Protein AF-A0A2H0Q718-F1 (afdb_monomer)

Nearest PDB structures (foldseek):
  4q1z-assembly1_A  TM=5.896E-01  e=3.009E-02  Bacteroides thetaiotaomicron VPI-5482
  5j7k-assembly2_G  TM=4.257E-01  e=4.338E-01  synthetic construct
  3ew3-assembly1_B  TM=4.997E-01  e=2.843E+00  Rattus norvegicus
  3d48-assembly1_R  TM=4.119E-01  e=2.518E+00  Homo sapiens
  3ncb-assembly1_B  TM=4.124E-01  e=3.021E+00  Homo sapiens

Secondary structure (DSSP, 8-state):
---TTSTTTSSSGGG--------PEEEEE---TT-TT----TTEEEEEEEETTT--EEEEEESS-SEEEEESEEEEEEEEEE-SSSTT-S-EEEEEEEEEEE-SSEEE-----BSGGGGSTTHHHHHHHHHHHHHTT--TTT--HHHH--

Foldseek 3Di:
DPDVPPVVVVVVVVPPPDPPPPQQWAWEQECLVQQPPNADLQLWKKKWKQAPVPRDTDIDTGHPHSIDIHGFHWTKIKMWGARDNHHLHHQIWIWIDHGDGDPDSYDYDHIHTHSVVCVDPPNVVVSVVVVVVVVVVPPVVPPDCVVDPD

pLDDT: mean 75.81, std 18.96, range [34.78, 96.81]

Sequence (150 aa):
MIIKNLLTLTLLSLLATSCGGHKARTNFNLTAGATVTGFSLDGGTFIRAINKDSGVPFDIDMTGAETALIPFGNWDLHLIGYGGAGAWQGTTYCGSLTNVSLDQPTANLSLTLDQTNCAIEPYLTMISDKASSLQANWDSAVWDTDTWGP

Mean predicted aligned error: 12.0 Å

Solvent-accessible surface area (backbone atoms only — not comparable to full-atom values): 8846 Å² total; per-residue (Å²): 145,88,69,78,76,64,66,63,63,71,65,66,68,75,68,77,68,72,79,75,76,72,78,66,60,18,47,31,42,45,49,56,47,65,48,83,80,75,64,63,49,70,4,19,36,39,35,44,36,28,31,69,88,77,66,52,75,47,79,46,82,32,80,87,54,60,60,50,78,46,64,61,46,46,25,34,39,37,40,40,35,12,48,15,96,44,82,77,28,65,58,57,28,17,34,72,48,73,77,40,75,38,87,51,63,62,50,82,50,76,55,65,59,35,52,75,49,38,78,36,86,68,38,50,59,52,53,50,55,51,53,52,60,55,55,75,67,59,55,78,88,72,63,59,57,88,84,74,53,136

Structure (mmCIF, N/CA/C/O backbone):
data_AF-A0A2H0Q718-F1
#
_entry.id   AF-A0A2H0Q718-F1
#
loop_
_atom_site.group_PDB
_atom_site.id
_atom_site.type_symbol
_atom_site.label_atom_id
_atom_site.label_alt_id
_atom_site.label_comp_id
_atom_site.label_asym_id
_atom_site.label_entity_id
_atom_site.label_seq_id
_atom_site.pdbx_PDB_ins_code
_atom_site.Cartn_x
_atom_site.Cartn_y
_atom_site.Cartn_z
_atom_site.occupancy
_atom_site.B_iso_or_equiv
_atom_site.auth_seq_id
_atom_site.auth_comp_id
_atom_site.auth_asym_id
_atom_site.auth_atom_id
_atom_site.pdbx_PDB_model_num
ATOM 1 N N . MET A 1 1 ? -34.931 32.326 54.173 1.00 49.22 1 MET A N 1
ATOM 2 C CA . MET A 1 1 ? -33.760 32.885 53.460 1.00 49.22 1 MET A CA 1
ATOM 3 C C . MET A 1 1 ? -32.778 31.755 53.120 1.00 49.22 1 MET A C 1
ATOM 5 O O . MET A 1 1 ? -31.722 31.692 53.718 1.00 49.22 1 MET A O 1
ATOM 9 N N . ILE A 1 2 ? -33.138 30.815 52.227 1.00 52.62 2 ILE A N 1
ATOM 10 C CA . ILE A 1 2 ? -32.290 29.660 51.822 1.00 52.62 2 ILE A CA 1
ATOM 11 C C . ILE A 1 2 ? -32.667 29.218 50.385 1.00 52.62 2 ILE A C 1
ATOM 13 O O . ILE A 1 2 ? -33.040 28.079 50.153 1.00 52.62 2 ILE A O 1
ATOM 17 N N . ILE A 1 3 ? -32.701 30.140 49.413 1.00 54.34 3 ILE A N 1
ATOM 18 C CA . ILE A 1 3 ? -33.070 29.803 48.010 1.00 54.34 3 ILE A CA 1
ATOM 19 C C . ILE A 1 3 ? -32.006 30.268 46.994 1.00 54.34 3 ILE A C 1
ATOM 21 O O . ILE A 1 3 ? -31.958 29.776 45.873 1.00 54.34 3 ILE A O 1
ATOM 25 N N . LYS A 1 4 ? -31.064 31.140 47.382 1.00 52.09 4 LYS A N 1
ATOM 26 C CA . LYS A 1 4 ? -30.041 31.672 46.459 1.00 52.09 4 LYS A CA 1
ATOM 27 C C . LYS A 1 4 ? -28.851 30.742 46.187 1.00 52.09 4 LYS A C 1
ATOM 29 O O . LYS A 1 4 ? -28.178 30.943 45.186 1.00 52.09 4 LYS A O 1
ATOM 34 N N . ASN A 1 5 ? -28.622 29.716 47.009 1.00 51.78 5 ASN A N 1
ATOM 35 C CA . ASN A 1 5 ? -27.434 28.857 46.881 1.00 51.78 5 ASN A CA 1
ATOM 36 C C . ASN A 1 5 ? -27.669 27.568 46.077 1.00 51.78 5 ASN A C 1
ATOM 38 O O . ASN A 1 5 ? -26.722 26.822 45.859 1.00 51.78 5 ASN A O 1
ATOM 42 N N . LEU A 1 6 ? -28.904 27.296 45.633 1.00 49.28 6 LEU A N 1
ATOM 43 C CA . LEU A 1 6 ? -29.202 26.105 44.827 1.00 49.28 6 LEU A CA 1
ATOM 44 C C . LEU A 1 6 ? -29.022 26.360 43.321 1.00 49.28 6 LEU A C 1
ATOM 46 O O . LEU A 1 6 ? -28.706 25.439 42.577 1.00 49.28 6 LEU A O 1
ATOM 50 N N . LEU A 1 7 ? -29.164 27.614 42.872 1.00 52.38 7 LEU A N 1
ATOM 51 C CA . LEU A 1 7 ? -29.084 27.960 41.448 1.00 52.38 7 LEU A CA 1
ATOM 52 C C . LEU A 1 7 ? -27.645 27.947 40.902 1.00 52.38 7 LEU A C 1
ATOM 54 O O . LEU A 1 7 ? -27.438 27.755 39.706 1.00 52.38 7 LEU A O 1
ATOM 58 N N . THR A 1 8 ? -26.648 28.129 41.769 1.00 54.12 8 THR A N 1
ATOM 59 C CA . THR A 1 8 ? -25.227 28.145 41.398 1.00 54.12 8 THR A CA 1
ATOM 60 C C . THR A 1 8 ? -24.634 26.752 41.192 1.00 54.12 8 THR A C 1
ATOM 62 O O . THR A 1 8 ? -23.623 26.636 40.506 1.00 54.12 8 THR A O 1
ATOM 65 N N . LEU A 1 9 ? -25.254 25.688 41.721 1.00 51.75 9 LEU A N 1
ATOM 66 C CA . LEU A 1 9 ? -24.718 24.325 41.599 1.00 51.75 9 LEU A CA 1
ATOM 67 C C . LEU A 1 9 ? -25.110 23.640 40.278 1.00 51.75 9 LEU A C 1
ATOM 69 O O . LEU A 1 9 ? -24.364 22.810 39.770 1.00 51.75 9 LEU A O 1
ATOM 73 N N . THR A 1 10 ? -26.240 24.021 39.679 1.00 54.16 10 THR A N 1
ATOM 74 C CA . THR A 1 10 ? -26.711 23.479 38.389 1.00 54.16 10 THR A CA 1
ATOM 75 C C . THR A 1 10 ? -26.042 24.098 37.163 1.00 54.16 10 THR A C 1
ATOM 77 O O . THR A 1 10 ? -26.118 23.520 36.086 1.00 54.16 10 THR A O 1
ATOM 80 N N . LEU A 1 11 ? -25.371 25.248 37.299 1.00 51.12 11 LEU A N 1
ATOM 81 C CA . LEU A 1 11 ? -24.698 25.912 36.173 1.00 51.12 11 LEU A CA 1
ATOM 82 C C . LEU A 1 11 ? -23.243 25.440 35.981 1.00 51.12 11 LEU A C 1
ATOM 84 O O . LEU A 1 11 ? -22.653 25.680 34.933 1.00 51.12 11 LEU A O 1
ATOM 88 N N . LEU A 1 12 ? -22.671 24.737 36.967 1.00 51.19 12 LEU A N 1
ATOM 89 C CA . LEU A 1 12 ? -21.275 24.284 36.937 1.00 51.19 12 LEU A CA 1
ATOM 90 C C . LEU A 1 12 ? -21.087 22.896 36.295 1.00 51.19 12 LEU A C 1
ATOM 92 O O . LEU A 1 12 ? -19.963 22.504 35.998 1.00 51.19 12 LEU A O 1
ATOM 96 N N . SER A 1 13 ? -22.171 22.159 36.034 1.00 53.94 13 SER A N 1
ATOM 97 C CA . SER A 1 13 ? -22.134 20.831 35.402 1.00 53.94 13 SER A CA 1
ATOM 9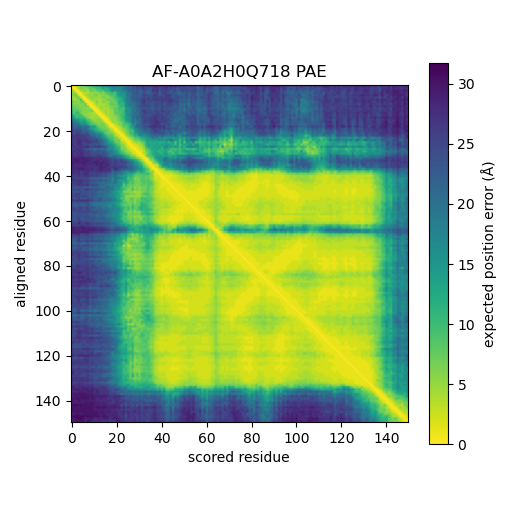8 C C . SER A 1 13 ? -22.195 20.859 33.868 1.00 53.94 13 SER A C 1
ATOM 100 O O . SER A 1 13 ? -21.990 19.826 33.238 1.00 53.94 13 SER A O 1
ATOM 102 N N . LEU A 1 14 ? -22.416 22.025 33.249 1.00 55.97 14 LEU A N 1
ATOM 103 C CA . LEU A 1 14 ? -22.449 22.183 31.784 1.00 55.97 14 LEU A CA 1
ATOM 104 C C . LEU A 1 14 ? -21.079 22.488 31.153 1.00 55.97 14 LEU A C 1
ATOM 106 O O . LEU A 1 14 ? -20.980 22.613 29.936 1.00 55.97 14 LEU A O 1
ATOM 110 N N . LEU A 1 15 ? -20.015 22.571 31.959 1.00 54.03 15 LEU A N 1
ATOM 111 C CA . LEU A 1 15 ? -18.641 22.796 31.492 1.00 54.03 15 LEU A CA 1
ATOM 112 C C . LEU A 1 15 ? -17.809 21.509 31.393 1.00 54.03 15 LEU A C 1
ATOM 114 O O . LEU A 1 15 ? -16.594 21.581 31.230 1.00 54.03 15 LEU A O 1
ATOM 118 N N . ALA A 1 16 ? -18.436 20.328 31.416 1.00 56.78 16 ALA A N 1
ATOM 119 C CA . ALA A 1 16 ? -17.795 19.102 30.936 1.00 56.78 16 ALA A CA 1
ATOM 120 C C . ALA A 1 16 ? -17.724 19.139 29.398 1.00 56.78 16 ALA A C 1
ATOM 122 O O . ALA A 1 16 ? -18.384 18.388 28.681 1.00 56.78 16 ALA A O 1
ATOM 123 N N . THR A 1 17 ? -16.952 20.099 28.893 1.00 55.47 17 THR A N 1
ATOM 124 C CA . THR A 1 17 ? -16.605 20.269 27.494 1.00 55.47 17 THR A CA 1
ATOM 125 C C . THR A 1 17 ? -15.930 19.002 27.010 1.00 55.47 17 THR A C 1
ATOM 127 O O . THR A 1 17 ? -14.791 18.718 27.373 1.00 55.47 17 THR A O 1
ATOM 130 N N . SER A 1 18 ? -16.684 18.250 26.208 1.00 50.88 18 SER A N 1
ATOM 131 C CA . SER A 1 18 ? -16.236 17.596 24.983 1.00 50.88 18 SER A CA 1
ATOM 132 C C . SER A 1 18 ? -14.728 17.373 24.948 1.00 50.88 18 SER A C 1
ATOM 134 O O . SER A 1 18 ? -13.981 18.187 24.402 1.00 50.88 18 SER A O 1
ATOM 136 N N . CYS A 1 19 ? -14.300 16.245 25.512 1.00 59.06 19 CYS A N 1
ATOM 137 C CA . CYS A 1 19 ? -13.009 15.667 25.192 1.00 59.06 19 CYS A CA 1
ATOM 138 C C . CYS A 1 19 ? -13.043 15.400 23.683 1.00 59.06 19 CYS A C 1
ATOM 140 O O . CYS A 1 19 ? -13.663 14.438 23.227 1.00 59.06 19 CYS A O 1
ATOM 142 N N . GLY A 1 20 ? -12.503 16.340 22.904 1.00 51.09 20 GLY A N 1
ATOM 143 C CA . GLY A 1 20 ? -12.339 16.205 21.471 1.00 51.09 20 GLY A CA 1
ATOM 144 C C . GLY A 1 20 ? -11.458 14.993 21.258 1.00 51.09 20 GLY A C 1
ATOM 145 O O . GLY A 1 20 ? -10.246 15.073 21.435 1.00 51.09 20 GLY A O 1
ATOM 146 N N . GLY A 1 21 ? -12.090 13.855 20.975 1.00 50.69 21 GLY A N 1
ATOM 147 C CA . GLY A 1 21 ? -11.414 12.617 20.649 1.00 50.69 21 GLY A CA 1
ATOM 148 C C . GLY A 1 21 ? -10.604 12.853 19.391 1.00 50.69 21 GLY A C 1
ATOM 149 O O . GLY A 1 21 ? -11.094 12.657 18.280 1.00 50.69 21 GLY A O 1
ATOM 150 N N . HIS A 1 22 ? -9.367 13.314 19.559 1.00 45.88 22 HIS A N 1
ATOM 151 C CA . HIS A 1 22 ? -8.362 13.221 18.527 1.00 45.88 22 HIS A CA 1
ATOM 152 C C . HIS A 1 22 ? -8.292 11.738 18.187 1.00 45.88 22 HIS A C 1
ATOM 154 O O . HIS A 1 22 ? -7.863 10.929 19.009 1.00 45.88 22 HIS A O 1
ATOM 160 N N . LYS A 1 23 ? -8.813 11.371 17.010 1.00 50.97 23 LYS A N 1
ATOM 161 C CA . LYS A 1 23 ? -8.670 10.023 16.471 1.00 50.97 23 LYS A CA 1
ATOM 162 C C . LYS A 1 23 ? -7.173 9.788 16.340 1.00 50.97 23 LYS A C 1
ATOM 164 O O . LYS A 1 23 ? -6.543 10.314 15.423 1.00 50.97 23 LYS A O 1
ATOM 169 N N . ALA A 1 24 ? -6.607 9.106 17.325 1.00 58.88 24 ALA A N 1
ATOM 170 C CA . ALA A 1 24 ? -5.201 8.783 17.344 1.00 58.88 24 ALA A CA 1
ATOM 171 C C . ALA A 1 24 ? -4.894 7.951 16.091 1.00 58.88 24 ALA A C 1
ATOM 173 O O . ALA A 1 24 ? -5.649 7.047 15.725 1.00 58.88 24 ALA A O 1
ATOM 174 N N . ARG A 1 25 ? -3.845 8.353 15.373 1.00 57.69 25 ARG A N 1
ATOM 175 C CA . ARG A 1 25 ? -3.366 7.676 14.167 1.00 57.69 25 ARG A CA 1
ATOM 176 C C . ARG A 1 25 ? -2.173 6.810 14.555 1.00 57.69 25 ARG A C 1
ATOM 178 O O . ARG A 1 25 ? -1.349 7.251 15.356 1.00 57.69 25 ARG A O 1
ATOM 185 N N . THR A 1 26 ? -2.076 5.619 13.979 1.00 57.22 26 THR A N 1
ATOM 186 C CA . THR A 1 26 ? -0.877 4.784 14.063 1.00 57.22 26 THR A CA 1
ATOM 187 C C . THR A 1 26 ? 0.125 5.254 13.024 1.00 57.22 26 THR A C 1
ATOM 189 O O . THR A 1 26 ? -0.230 5.436 11.857 1.00 57.22 26 THR A O 1
ATOM 192 N N . ASN A 1 27 ? 1.384 5.398 13.430 1.00 57.56 27 ASN A N 1
ATOM 193 C CA . ASN A 1 27 ? 2.499 5.431 12.499 1.00 57.56 27 ASN A CA 1
ATOM 194 C C . ASN A 1 27 ? 2.732 4.004 12.010 1.00 57.56 27 ASN A C 1
ATOM 196 O O . ASN A 1 27 ? 3.223 3.139 12.735 1.00 57.56 27 ASN A O 1
ATOM 200 N N . PHE A 1 28 ? 2.333 3.747 10.777 1.00 55.22 28 PHE A N 1
ATOM 201 C CA . PHE A 1 28 ? 2.549 2.475 10.128 1.00 55.22 28 PHE A CA 1
ATOM 202 C C . PHE A 1 28 ? 3.923 2.514 9.476 1.00 55.22 28 PHE A C 1
ATOM 204 O O . PHE A 1 28 ? 4.072 3.110 8.413 1.00 55.22 28 PHE A O 1
ATOM 211 N N . ASN A 1 29 ? 4.934 1.937 10.128 1.00 55.78 29 ASN A N 1
ATOM 212 C CA . ASN A 1 29 ? 6.216 1.742 9.467 1.00 55.78 29 ASN A CA 1
ATOM 213 C C . ASN A 1 29 ? 6.100 0.457 8.657 1.00 55.78 29 ASN A C 1
ATOM 215 O O . ASN A 1 29 ? 6.237 -0.655 9.179 1.00 55.78 29 ASN A O 1
ATOM 219 N N . LEU A 1 30 ? 5.752 0.619 7.386 1.00 55.00 30 LEU A N 1
ATOM 220 C CA . LEU A 1 30 ? 5.774 -0.490 6.468 1.00 55.00 30 LEU A CA 1
ATOM 221 C C . LEU A 1 30 ? 7.224 -0.711 6.080 1.00 55.00 30 LEU A C 1
ATOM 223 O O . LEU A 1 30 ? 7.680 -0.272 5.030 1.00 55.00 30 LEU A O 1
ATOM 227 N N . THR A 1 31 ? 7.938 -1.479 6.888 1.00 50.28 31 THR A N 1
ATOM 228 C CA . THR A 1 31 ? 9.079 -2.187 6.336 1.00 50.28 31 THR A CA 1
ATOM 229 C C . THR A 1 31 ? 8.477 -3.252 5.434 1.00 50.28 31 THR A C 1
ATOM 231 O O . THR A 1 31 ? 8.120 -4.327 5.910 1.00 50.28 31 THR A O 1
ATOM 234 N N . ALA A 1 32 ? 8.281 -2.934 4.149 1.00 47.78 32 ALA A N 1
ATOM 235 C CA . ALA A 1 32 ? 7.996 -3.923 3.119 1.00 47.78 32 ALA A CA 1
ATOM 236 C C . ALA A 1 32 ? 9.221 -4.831 3.114 1.00 47.78 32 ALA A C 1
ATOM 238 O O . ALA A 1 32 ? 10.207 -4.523 2.454 1.00 47.78 32 ALA A O 1
ATOM 239 N N . GLY A 1 33 ? 9.211 -5.810 4.029 1.00 34.84 33 GLY A N 1
ATOM 240 C CA . GLY A 1 33 ? 10.404 -6.434 4.573 1.00 34.84 33 GLY A CA 1
ATOM 241 C C . GLY A 1 33 ? 11.212 -6.935 3.415 1.00 34.84 33 GLY A C 1
ATOM 242 O O . GLY A 1 33 ? 10.755 -7.899 2.821 1.00 34.84 33 GLY A O 1
ATOM 243 N N . ALA A 1 34 ? 12.279 -6.189 3.090 1.00 34.78 34 ALA A N 1
ATOM 244 C CA . ALA A 1 34 ? 13.099 -6.274 1.889 1.00 34.78 34 ALA A CA 1
ATOM 245 C C . ALA A 1 34 ? 12.397 -7.042 0.779 1.00 34.78 34 ALA A C 1
ATOM 247 O O . ALA A 1 34 ? 12.409 -8.265 0.880 1.00 34.78 34 ALA A O 1
ATOM 248 N N . THR A 1 35 ? 11.815 -6.356 -0.224 1.00 41.84 35 THR A N 1
ATOM 249 C CA . THR A 1 35 ? 11.295 -6.940 -1.476 1.00 41.84 35 THR A CA 1
ATOM 250 C C . THR A 1 35 ? 11.825 -8.358 -1.596 1.00 41.84 35 THR A C 1
ATOM 252 O O . THR A 1 35 ? 13.029 -8.506 -1.798 1.00 41.84 35 THR A O 1
ATOM 255 N N . VAL A 1 36 ? 11.021 -9.393 -1.300 1.00 44.88 36 VAL A N 1
ATOM 256 C CA . VAL A 1 36 ? 11.536 -10.768 -1.035 1.00 44.88 36 VAL A CA 1
ATOM 257 C C . VAL A 1 36 ? 12.319 -11.333 -2.244 1.00 44.88 36 VAL A C 1
ATOM 259 O O . VAL A 1 36 ? 12.931 -12.394 -2.207 1.00 44.88 36 VAL A O 1
ATOM 262 N N . THR A 1 37 ? 12.351 -10.554 -3.318 1.00 49.62 37 THR A N 1
ATOM 263 C CA . THR A 1 37 ? 12.930 -10.752 -4.631 1.00 49.62 37 THR A CA 1
ATOM 264 C C . THR A 1 37 ? 13.946 -9.672 -5.077 1.00 49.62 37 THR A C 1
ATOM 266 O O . THR A 1 37 ? 14.480 -9.780 -6.175 1.00 49.62 37 THR A O 1
ATOM 269 N N . GLY A 1 38 ? 14.271 -8.657 -4.262 1.00 61.12 38 GLY A N 1
ATOM 270 C CA . GLY A 1 38 ? 15.321 -7.663 -4.547 1.00 61.12 38 GLY A CA 1
ATOM 271 C C . GLY A 1 38 ? 14.968 -6.569 -5.564 1.00 61.12 38 GLY A C 1
ATOM 272 O O . GLY A 1 38 ? 15.874 -5.965 -6.137 1.00 61.12 38 GLY A O 1
ATOM 273 N N . PHE A 1 39 ? 13.684 -6.306 -5.821 1.00 70.50 39 PHE A N 1
ATOM 274 C CA . PHE A 1 39 ? 13.273 -5.265 -6.772 1.00 70.50 39 PHE A CA 1
ATOM 275 C C . PHE A 1 39 ? 13.146 -3.883 -6.124 1.00 70.50 39 PHE A C 1
ATOM 277 O O . PHE A 1 39 ? 12.691 -3.754 -4.984 1.00 70.50 39 PHE A O 1
ATOM 284 N N . SER A 1 40 ? 13.521 -2.851 -6.881 1.00 82.81 40 SER A N 1
ATOM 285 C CA . SER A 1 40 ? 13.280 -1.458 -6.507 1.00 82.81 40 SER A CA 1
ATOM 286 C C . SER A 1 40 ? 11.834 -1.072 -6.816 1.00 82.81 40 SER A C 1
ATOM 288 O O . SER A 1 40 ? 11.317 -1.423 -7.878 1.00 82.81 40 SER A O 1
ATOM 290 N N . LEU A 1 41 ? 11.185 -0.354 -5.899 1.00 87.38 41 LEU A N 1
ATOM 291 C CA . LEU A 1 41 ? 9.829 0.186 -6.059 1.00 87.38 41 LEU A CA 1
ATOM 292 C C . LEU A 1 41 ? 9.878 1.703 -6.299 1.00 87.38 41 LEU A C 1
ATOM 294 O O . LEU A 1 41 ? 9.144 2.469 -5.675 1.00 87.38 41 LEU A O 1
ATOM 298 N N . ASP A 1 42 ? 10.774 2.140 -7.187 1.00 87.44 42 ASP A N 1
ATOM 299 C CA . ASP A 1 42 ? 11.028 3.562 -7.481 1.00 87.44 42 ASP A CA 1
ATOM 300 C C . ASP A 1 42 ? 9.7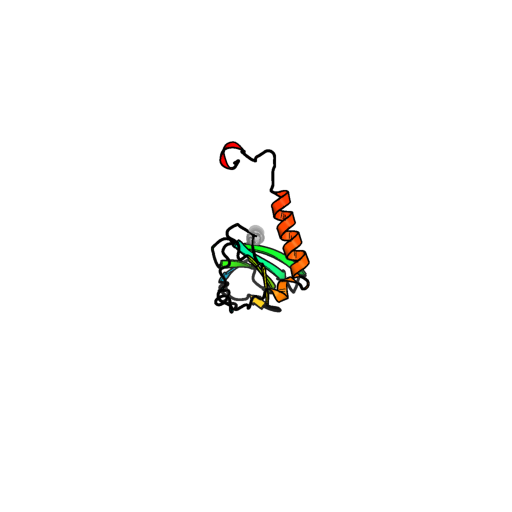99 4.292 -8.041 1.00 87.44 42 ASP A C 1
ATOM 302 O O . ASP A 1 42 ? 9.659 5.505 -7.887 1.00 87.44 42 ASP A O 1
ATOM 306 N N . GLY A 1 43 ? 8.868 3.543 -8.635 1.00 87.12 43 GLY A N 1
ATOM 307 C CA . GLY A 1 43 ? 7.604 4.065 -9.138 1.00 87.12 43 GLY A CA 1
ATOM 308 C C . GLY A 1 43 ? 6.602 4.351 -8.023 1.00 87.12 43 GLY A C 1
ATOM 309 O O . GLY A 1 43 ? 5.522 4.869 -8.288 1.00 87.12 43 GLY A O 1
ATOM 310 N N . GLY A 1 44 ? 6.937 4.040 -6.773 1.00 89.00 44 GLY A N 1
ATOM 311 C CA . GLY A 1 44 ? 6.098 4.274 -5.611 1.00 89.00 44 GLY A CA 1
ATOM 312 C C . GLY A 1 44 ? 5.274 3.058 -5.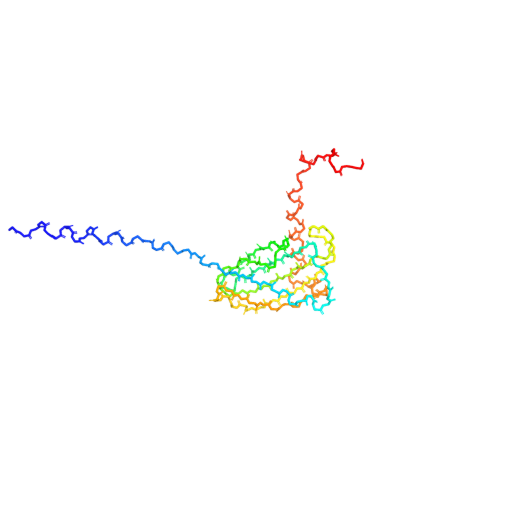205 1.00 89.00 44 GLY A C 1
ATOM 313 O O . GLY A 1 44 ? 5.309 1.985 -5.809 1.00 89.00 44 GLY A O 1
ATOM 314 N N . THR A 1 45 ? 4.542 3.234 -4.112 1.00 90.81 45 THR A N 1
ATOM 315 C CA . THR A 1 45 ? 3.724 2.198 -3.489 1.00 90.81 45 THR A CA 1
ATOM 316 C C . THR A 1 45 ? 2.343 2.743 -3.172 1.00 90.81 45 THR A C 1
ATOM 318 O O . THR A 1 45 ? 2.199 3.851 -2.667 1.00 90.81 45 THR A O 1
ATOM 321 N N . PHE A 1 46 ? 1.317 1.970 -3.491 1.00 92.62 46 PHE A N 1
ATOM 322 C CA . PHE A 1 46 ? -0.077 2.266 -3.210 1.00 92.62 46 PHE A CA 1
ATOM 323 C C . PHE A 1 46 ? -0.607 1.246 -2.209 1.00 92.62 46 PHE A C 1
ATOM 325 O O . PHE A 1 46 ? -0.405 0.043 -2.380 1.00 92.62 46 PHE A O 1
ATOM 332 N N . ILE A 1 47 ? -1.295 1.717 -1.173 1.00 93.06 47 ILE A N 1
ATOM 333 C CA . ILE A 1 47 ? -1.934 0.874 -0.165 1.00 93.06 47 ILE A CA 1
ATOM 334 C C . ILE A 1 47 ? -3.427 1.170 -0.153 1.00 93.06 47 ILE A C 1
ATOM 336 O O . ILE A 1 47 ? -3.824 2.314 0.037 1.00 93.06 47 ILE A O 1
ATOM 340 N N . ARG A 1 48 ? -4.252 0.129 -0.264 1.00 95.56 48 ARG A N 1
ATOM 341 C CA . ARG A 1 48 ? -5.681 0.174 0.054 1.00 95.56 48 ARG A CA 1
ATOM 342 C C . ARG A 1 48 ? -5.917 -0.607 1.341 1.00 95.56 48 ARG A C 1
ATOM 344 O O . ARG A 1 48 ? -5.798 -1.830 1.369 1.00 95.56 48 ARG A O 1
ATOM 351 N N . ALA A 1 49 ? -6.239 0.107 2.413 1.00 95.12 49 ALA A N 1
ATOM 352 C CA . ALA A 1 49 ? -6.596 -0.457 3.707 1.00 95.12 49 ALA A CA 1
ATOM 353 C C . ALA A 1 49 ? -8.123 -0.524 3.836 1.00 95.12 49 ALA A C 1
ATOM 355 O O . ALA A 1 49 ? -8.796 0.501 3.823 1.00 95.12 49 ALA A O 1
ATOM 356 N N . ILE A 1 50 ? -8.689 -1.719 3.971 1.00 96.81 50 ILE A N 1
ATOM 357 C CA . ILE A 1 50 ? -10.133 -1.933 4.100 1.00 96.81 50 ILE A CA 1
ATOM 358 C C . ILE A 1 50 ? -10.447 -2.227 5.559 1.00 96.81 50 ILE A C 1
ATOM 360 O O . ILE A 1 50 ? -9.969 -3.212 6.120 1.00 96.81 50 ILE A O 1
ATOM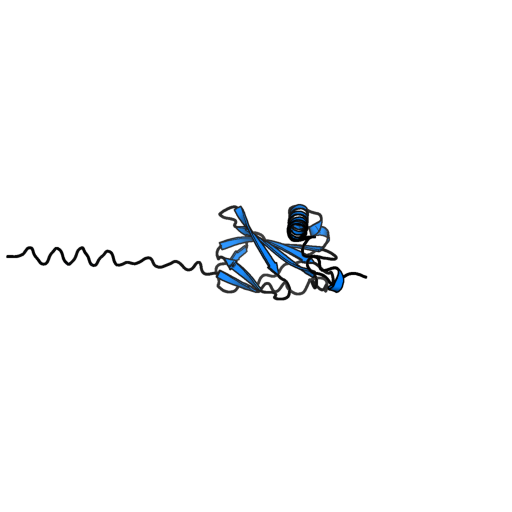 364 N N . ASN A 1 51 ? -11.242 -1.367 6.190 1.00 96.06 51 ASN A N 1
ATOM 365 C CA . ASN A 1 51 ? -11.630 -1.570 7.580 1.00 96.06 51 ASN A CA 1
ATOM 366 C C . ASN A 1 51 ? -12.567 -2.786 7.685 1.00 96.06 51 ASN A C 1
ATOM 368 O O . ASN A 1 51 ? -13.590 -2.828 7.007 1.00 96.06 51 ASN A O 1
ATOM 372 N N . LYS A 1 52 ? -12.253 -3.762 8.541 1.00 96.75 52 LYS A N 1
ATOM 373 C CA . LYS A 1 52 ? -13.064 -4.983 8.701 1.00 96.75 52 LYS A CA 1
ATOM 374 C C . LYS A 1 52 ? -14.435 -4.717 9.311 1.00 96.75 52 LYS A C 1
ATOM 376 O O . LYS A 1 52 ? -15.372 -5.456 9.026 1.00 96.75 52 LYS A O 1
ATOM 381 N N . ASP A 1 53 ? -14.536 -3.692 10.151 1.00 95.12 53 ASP A N 1
ATOM 382 C CA . ASP A 1 53 ? -15.757 -3.383 10.888 1.00 95.12 53 ASP A CA 1
ATOM 383 C C . ASP A 1 53 ? -16.744 -2.589 10.018 1.00 95.12 53 ASP A C 1
ATOM 385 O O . ASP A 1 53 ? -17.952 -2.797 10.104 1.00 95.12 53 ASP A O 1
ATOM 389 N N . SER A 1 54 ? -16.245 -1.687 9.162 1.00 96.44 54 SER A N 1
ATOM 390 C CA . SER A 1 54 ? -17.080 -0.817 8.318 1.00 96.44 54 SER A CA 1
ATOM 391 C C . SER A 1 54 ? -17.104 -1.178 6.830 1.00 96.44 54 SER A C 1
ATOM 393 O O . SER A 1 54 ? -17.995 -0.724 6.116 1.00 96.44 54 SER A O 1
ATOM 395 N N . GLY A 1 55 ? -16.131 -1.947 6.337 1.00 95.62 55 GLY A N 1
ATOM 396 C CA . GLY A 1 55 ? -15.943 -2.250 4.914 1.00 95.62 55 GLY A CA 1
ATOM 397 C C . GLY A 1 55 ? -15.449 -1.070 4.067 1.00 95.62 55 GLY A C 1
ATOM 398 O O . GLY A 1 55 ? -15.332 -1.201 2.850 1.00 95.62 55 GLY A O 1
ATOM 399 N N . VAL A 1 56 ? -15.171 0.087 4.675 1.00 93.88 56 VAL A N 1
ATOM 400 C CA . VAL A 1 56 ? -14.778 1.302 3.946 1.00 93.88 56 VAL A CA 1
ATOM 401 C C . VAL A 1 56 ? -13.286 1.245 3.591 1.00 93.88 56 VAL A C 1
ATOM 403 O O . VAL A 1 56 ? -12.467 1.045 4.498 1.00 93.88 56 VAL A O 1
ATOM 406 N N . PRO A 1 57 ? -12.910 1.436 2.308 1.00 94.25 57 PRO A N 1
ATOM 407 C CA . PRO A 1 57 ? -11.514 1.511 1.905 1.00 94.25 57 PRO A CA 1
ATOM 408 C C . PRO A 1 57 ? -10.893 2.859 2.284 1.00 94.25 57 PRO A C 1
ATOM 410 O O . PRO A 1 57 ? -11.544 3.906 2.278 1.00 94.25 57 PRO A O 1
ATOM 413 N N . PHE A 1 58 ? -9.604 2.818 2.583 1.00 90.19 58 PHE A N 1
ATOM 414 C CA . PHE A 1 58 ? -8.748 3.959 2.844 1.00 90.19 58 PHE A CA 1
ATOM 415 C C . PHE A 1 58 ? -7.478 3.813 2.004 1.00 90.19 58 PHE A C 1
ATOM 417 O O . PHE A 1 58 ? -6.687 2.894 2.220 1.00 90.19 58 PHE A O 1
ATOM 424 N N . ASP A 1 59 ? -7.316 4.711 1.037 1.00 93.62 59 ASP A N 1
ATOM 425 C CA . ASP A 1 59 ? -6.250 4.658 0.040 1.00 93.62 59 ASP A CA 1
ATOM 426 C C . ASP A 1 59 ? -5.090 5.579 0.431 1.00 93.62 59 ASP A C 1
ATOM 428 O O . ASP A 1 59 ? -5.300 6.706 0.887 1.00 93.62 59 ASP A O 1
ATOM 432 N N . ILE A 1 60 ? -3.862 5.094 0.261 1.00 90.62 60 ILE A N 1
ATOM 433 C CA . ILE A 1 60 ? -2.636 5.786 0.652 1.00 90.62 60 ILE A CA 1
ATOM 434 C C . ILE A 1 60 ? -1.605 5.653 -0.460 1.00 90.62 60 ILE A C 1
ATOM 436 O O . ILE A 1 60 ? -1.236 4.551 -0.864 1.00 90.62 60 ILE A O 1
ATOM 440 N N . ASP A 1 61 ? -1.092 6.799 -0.885 1.00 90.50 61 ASP A N 1
ATOM 441 C CA . ASP A 1 61 ? 0.002 6.907 -1.836 1.00 90.50 61 ASP A CA 1
ATOM 442 C C . ASP A 1 61 ? 1.323 7.123 -1.096 1.00 90.50 61 ASP A C 1
ATOM 444 O O . ASP A 1 61 ? 1.442 8.027 -0.268 1.00 90.50 61 ASP A O 1
ATOM 448 N N . MET A 1 62 ? 2.333 6.324 -1.421 1.00 85.75 62 MET A N 1
ATOM 449 C CA . MET A 1 62 ? 3.668 6.403 -0.840 1.00 85.75 62 MET A CA 1
ATOM 450 C C . MET A 1 62 ? 4.701 6.602 -1.948 1.00 85.75 62 MET A C 1
ATOM 452 O O . MET A 1 62 ? 5.077 5.671 -2.658 1.00 85.75 62 MET A O 1
ATOM 456 N N . THR A 1 63 ? 5.176 7.838 -2.087 1.00 68.06 63 THR A N 1
ATOM 457 C CA . THR A 1 63 ? 6.256 8.219 -3.005 1.00 68.06 63 THR A CA 1
ATOM 458 C C . THR A 1 63 ? 7.495 8.587 -2.183 1.00 68.06 63 THR A C 1
ATOM 460 O O . THR A 1 63 ? 7.731 9.756 -1.885 1.00 68.06 63 THR A O 1
ATOM 463 N N . GLY A 1 64 ? 8.256 7.586 -1.739 1.00 64.31 64 GLY A N 1
ATOM 464 C CA . GLY A 1 64 ? 9.602 7.776 -1.175 1.00 64.31 64 GLY A CA 1
ATOM 465 C C . GLY A 1 64 ? 9.774 7.609 0.340 1.00 64.31 64 GLY A C 1
ATOM 466 O O . GLY A 1 64 ? 10.895 7.365 0.772 1.00 64.31 64 GLY A O 1
ATOM 467 N N . ALA A 1 65 ? 8.717 7.684 1.156 1.00 54.31 65 ALA A N 1
ATOM 468 C CA . ALA A 1 65 ? 8.789 7.316 2.575 1.00 54.31 65 ALA A CA 1
ATOM 469 C C . ALA A 1 65 ? 8.001 6.025 2.829 1.00 54.31 65 ALA A C 1
ATOM 471 O O . ALA A 1 65 ? 6.841 5.930 2.443 1.00 54.31 65 ALA A O 1
ATOM 472 N N . GLU A 1 66 ? 8.617 5.064 3.520 1.00 66.31 66 GLU A N 1
ATOM 473 C CA . GLU A 1 66 ? 8.053 3.754 3.900 1.00 66.31 66 GLU A CA 1
ATOM 474 C C . GLU A 1 66 ? 7.021 3.831 5.050 1.00 66.31 66 GLU A C 1
ATOM 476 O O . GLU A 1 66 ? 6.598 2.817 5.606 1.00 66.31 66 GLU A O 1
ATOM 481 N N . THR A 1 67 ? 6.568 5.038 5.403 1.00 70.81 67 THR A N 1
ATOM 482 C CA . THR A 1 67 ? 5.619 5.254 6.500 1.00 70.81 67 THR A CA 1
ATOM 483 C C . THR A 1 67 ? 4.245 5.646 5.970 1.00 70.81 67 THR A C 1
ATOM 485 O O . THR A 1 67 ? 4.100 6.682 5.323 1.00 70.81 67 THR A O 1
ATOM 488 N N . ALA A 1 68 ? 3.219 4.869 6.313 1.00 78.12 68 ALA A N 1
ATOM 489 C CA . ALA A 1 68 ? 1.822 5.248 6.123 1.00 78.12 68 ALA A CA 1
ATOM 490 C C . ALA A 1 68 ? 1.194 5.694 7.455 1.00 78.12 68 ALA A C 1
ATOM 492 O O . ALA A 1 68 ? 1.683 5.376 8.539 1.00 78.12 68 ALA A O 1
ATOM 493 N N . LEU A 1 69 ? 0.084 6.428 7.399 1.00 82.44 69 LEU A N 1
ATOM 494 C CA . LEU A 1 69 ? -0.699 6.775 8.589 1.00 82.44 69 LEU A CA 1
ATOM 495 C C . LEU A 1 69 ? -2.060 6.100 8.496 1.00 82.44 69 LEU A C 1
ATOM 497 O O . LEU A 1 69 ? -2.933 6.573 7.770 1.00 82.44 69 LEU A O 1
ATOM 501 N N . ILE A 1 70 ? -2.243 5.015 9.245 1.00 87.69 70 ILE A N 1
ATOM 502 C CA . ILE A 1 70 ? -3.493 4.248 9.272 1.00 87.69 70 ILE A CA 1
ATOM 503 C C . ILE A 1 70 ? -4.146 4.445 10.648 1.00 87.69 70 ILE A C 1
ATOM 505 O O . ILE A 1 70 ? -3.451 4.396 11.665 1.00 87.69 70 ILE A O 1
ATOM 509 N N . PRO A 1 71 ? -5.458 4.726 10.738 1.00 89.44 71 PRO A N 1
ATOM 510 C CA . PRO A 1 71 ? -6.141 4.778 12.027 1.00 89.44 71 PRO A CA 1
ATOM 511 C C . PRO A 1 71 ? -6.109 3.425 12.753 1.00 89.44 71 PRO A C 1
ATOM 513 O O . PRO A 1 71 ? -6.091 2.372 12.114 1.00 89.44 71 PRO A O 1
ATOM 516 N N . PHE A 1 72 ? -6.185 3.451 14.086 1.00 90.25 72 PHE A N 1
ATOM 517 C CA . PHE A 1 72 ? -6.362 2.225 14.869 1.00 90.25 72 PHE A CA 1
ATOM 518 C C . PHE A 1 72 ? -7.605 1.442 14.414 1.00 90.25 72 PHE A C 1
ATOM 520 O O . PHE A 1 72 ? -8.635 2.043 14.092 1.00 90.25 72 PHE A O 1
ATOM 527 N N . GLY A 1 73 ? -7.516 0.111 14.400 1.00 92.38 73 GLY A N 1
ATOM 528 C CA . GLY A 1 73 ? -8.621 -0.772 14.013 1.00 92.38 73 GLY A CA 1
ATOM 529 C C . GLY A 1 73 ? -8.174 -2.107 13.421 1.00 92.38 73 GLY A C 1
ATOM 530 O O . GLY A 1 73 ? -6.984 -2.421 13.404 1.00 92.38 73 GLY A O 1
ATOM 531 N N . ASN A 1 74 ? -9.144 -2.874 12.918 1.00 95.38 74 ASN A N 1
ATOM 532 C CA . ASN A 1 74 ? -8.915 -4.119 12.186 1.00 95.38 74 ASN A CA 1
ATOM 533 C C . ASN A 1 74 ? -8.992 -3.869 10.678 1.00 95.38 74 ASN A C 1
ATOM 535 O O . ASN A 1 74 ? -9.976 -3.305 10.193 1.00 95.38 74 ASN A O 1
ATOM 539 N N . TRP A 1 75 ? -7.980 -4.314 9.937 1.00 95.88 75 TRP A N 1
ATOM 540 C CA . TRP A 1 75 ? -7.806 -3.971 8.528 1.00 95.88 75 TRP A CA 1
ATOM 541 C C . TRP A 1 75 ? -7.438 -5.184 7.671 1.00 95.88 75 TRP A C 1
ATOM 543 O O . TRP A 1 75 ? -6.667 -6.045 8.090 1.00 95.88 75 TRP A O 1
ATOM 553 N N . ASP A 1 76 ? -7.947 -5.214 6.442 1.00 96.56 76 ASP A N 1
ATOM 554 C CA . ASP A 1 76 ? -7.327 -5.945 5.338 1.00 96.56 76 ASP A CA 1
ATOM 555 C C . ASP A 1 76 ? -6.482 -4.938 4.540 1.00 96.56 76 ASP A C 1
ATOM 557 O O . ASP A 1 76 ? -6.991 -3.929 4.055 1.00 96.56 76 ASP A O 1
ATOM 561 N N . LEU A 1 77 ? -5.174 -5.165 4.458 1.00 94.94 77 LEU A N 1
ATOM 562 C CA . LEU A 1 77 ? -4.231 -4.291 3.766 1.00 94.94 77 LEU A CA 1
ATOM 563 C C . LEU A 1 77 ? -3.882 -4.903 2.416 1.00 94.94 77 LEU A C 1
ATOM 565 O O . LEU A 1 77 ? -3.363 -6.016 2.364 1.00 94.94 77 LEU A O 1
ATOM 569 N N . HIS A 1 78 ? -4.116 -4.164 1.339 1.00 95.88 78 HIS A N 1
ATOM 570 C CA . HIS A 1 78 ? -3.691 -4.514 -0.011 1.00 95.88 78 HIS A CA 1
ATOM 571 C C . HIS A 1 78 ? -2.637 -3.522 -0.470 1.00 95.88 78 HIS A C 1
ATOM 573 O O . HIS A 1 78 ? -2.833 -2.316 -0.347 1.00 95.88 78 HIS A O 1
ATOM 579 N N . LEU A 1 79 ? -1.533 -4.024 -1.004 1.00 93.62 79 LEU A N 1
ATOM 580 C CA . LEU A 1 79 ? -0.416 -3.207 -1.441 1.00 93.62 79 LEU A CA 1
ATOM 581 C C . LEU A 1 79 ? -0.075 -3.488 -2.898 1.00 93.62 79 LEU A C 1
ATOM 583 O O . LEU A 1 79 ? -0.061 -4.646 -3.320 1.00 93.62 79 LEU A O 1
ATOM 587 N N . ILE A 1 80 ? 0.221 -2.419 -3.633 1.00 93.69 80 ILE A N 1
ATOM 588 C CA . ILE A 1 80 ? 0.709 -2.436 -5.009 1.00 93.69 80 ILE A CA 1
ATOM 589 C C . ILE A 1 80 ? 1.995 -1.610 -5.054 1.00 93.69 80 ILE A C 1
ATOM 591 O O . ILE A 1 80 ? 1.976 -0.409 -4.795 1.00 93.69 80 ILE A O 1
ATOM 595 N N . GLY A 1 81 ? 3.110 -2.247 -5.382 1.00 92.25 81 GLY A N 1
ATOM 596 C CA . GLY A 1 81 ? 4.385 -1.591 -5.657 1.00 92.25 81 GLY A CA 1
ATOM 597 C C . GLY A 1 81 ? 4.614 -1.431 -7.158 1.00 92.25 81 GLY A C 1
ATOM 598 O O . GLY A 1 81 ? 4.244 -2.313 -7.932 1.00 92.25 81 GLY A O 1
ATOM 599 N N . TYR A 1 82 ? 5.251 -0.332 -7.558 1.00 91.50 82 TYR A N 1
ATOM 600 C CA . TYR A 1 82 ? 5.564 0.002 -8.948 1.00 91.50 82 TYR A CA 1
ATOM 601 C C . TYR A 1 82 ? 7.082 0.114 -9.138 1.00 91.50 82 TYR A C 1
ATOM 603 O O . TYR A 1 82 ? 7.735 0.915 -8.479 1.00 91.50 82 TYR A O 1
ATOM 611 N N . GLY A 1 83 ? 7.657 -0.685 -10.039 1.00 89.50 83 GLY A N 1
ATOM 612 C CA . GLY A 1 83 ? 9.107 -0.758 -10.273 1.00 89.50 83 GLY A CA 1
ATOM 613 C C . GLY A 1 83 ? 9.645 0.100 -11.426 1.00 89.50 83 GLY A C 1
ATOM 614 O O . GLY A 1 83 ? 10.666 -0.254 -12.011 1.00 89.50 83 GLY A O 1
ATOM 615 N N . GLY A 1 84 ? 8.938 1.152 -11.846 1.00 87.12 84 GLY A N 1
ATOM 616 C CA . GLY A 1 84 ? 9.357 2.052 -12.930 1.00 87.12 84 GLY A CA 1
ATOM 617 C C . GLY A 1 84 ? 10.038 3.333 -12.442 1.00 87.12 84 GLY A C 1
ATOM 618 O O . GLY A 1 84 ? 9.942 3.693 -11.281 1.00 87.12 84 GLY A O 1
ATOM 619 N N . ALA A 1 85 ? 10.693 4.064 -13.348 1.00 84.38 85 ALA A N 1
ATOM 620 C CA . ALA A 1 85 ? 11.374 5.324 -13.012 1.00 84.38 85 ALA A CA 1
ATOM 621 C C . ALA A 1 85 ? 10.417 6.508 -12.751 1.00 84.38 85 ALA A C 1
ATOM 623 O O . ALA A 1 85 ? 10.844 7.554 -12.269 1.00 84.38 85 ALA A O 1
ATOM 624 N N . GLY A 1 86 ? 9.141 6.367 -13.117 1.00 83.38 86 GLY A N 1
ATOM 625 C CA . GLY A 1 86 ? 8.108 7.382 -12.936 1.00 83.38 86 GLY A CA 1
ATOM 626 C C . GLY A 1 86 ? 7.055 6.942 -11.925 1.00 83.38 86 GLY A C 1
ATOM 627 O O . GLY A 1 86 ? 6.785 5.749 -11.778 1.00 83.38 86 GLY A O 1
ATOM 628 N N . ALA A 1 87 ? 6.423 7.917 -11.270 1.00 84.50 87 ALA A N 1
ATOM 629 C CA . ALA A 1 87 ? 5.346 7.664 -10.321 1.00 84.50 87 ALA A CA 1
ATOM 630 C C . ALA A 1 87 ? 4.229 6.828 -10.968 1.00 84.50 87 ALA A C 1
ATOM 632 O O . ALA A 1 87 ? 3.663 7.215 -11.993 1.00 84.50 87 ALA A O 1
ATOM 633 N N . TRP A 1 88 ? 3.915 5.697 -10.338 1.00 88.44 88 TRP A N 1
ATOM 634 C CA . TRP A 1 88 ? 2.877 4.742 -10.721 1.00 88.44 88 TRP A CA 1
ATOM 635 C C . TRP A 1 88 ? 3.116 4.059 -12.074 1.00 88.44 88 TRP A C 1
ATOM 637 O O . TRP A 1 88 ? 2.169 3.657 -12.750 1.00 88.44 88 TRP A O 1
ATOM 647 N N . GLN A 1 89 ? 4.380 3.929 -12.486 1.00 86.94 89 GLN A N 1
ATOM 648 C CA . GLN A 1 89 ? 4.777 3.304 -13.750 1.00 86.94 89 GLN A CA 1
ATOM 649 C C . GLN A 1 89 ? 5.610 2.034 -13.542 1.00 86.94 89 GLN A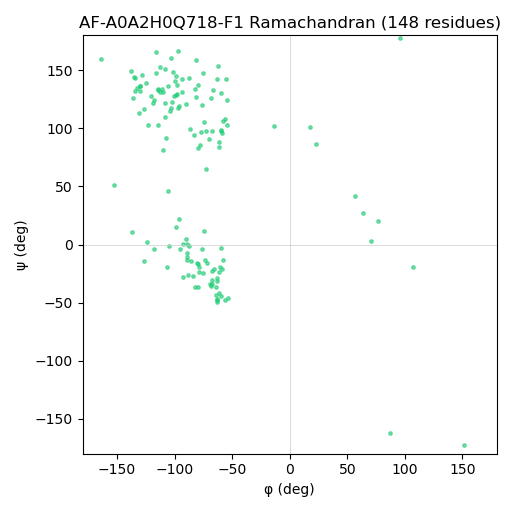 C 1
ATOM 651 O O . GLN A 1 89 ? 6.164 1.788 -12.474 1.00 86.94 89 GLN A O 1
ATOM 656 N N . GLY A 1 90 ? 5.761 1.256 -14.615 1.00 89.31 90 GLY A N 1
ATOM 657 C CA . GLY A 1 90 ? 6.606 0.063 -14.653 1.00 89.31 90 GLY A CA 1
ATOM 658 C C . GLY A 1 90 ? 5.896 -1.209 -14.195 1.00 89.31 90 GLY A C 1
ATOM 659 O O . GLY A 1 90 ? 4.668 -1.290 -14.182 1.00 89.31 90 GLY A O 1
ATOM 660 N N . THR A 1 91 ? 6.689 -2.227 -13.867 1.00 92.19 91 THR A N 1
ATOM 661 C CA . THR A 1 91 ? 6.184 -3.529 -13.415 1.00 92.19 91 THR A CA 1
ATOM 662 C C . THR A 1 91 ? 5.498 -3.399 -12.061 1.00 92.19 91 THR A C 1
ATOM 664 O O . THR A 1 91 ? 6.055 -2.791 -11.146 1.00 92.19 91 THR A O 1
ATOM 667 N N . THR A 1 92 ? 4.313 -3.993 -11.927 1.00 93.62 92 THR A N 1
ATOM 668 C CA . THR A 1 92 ? 3.556 -4.018 -10.675 1.00 93.62 92 THR A CA 1
ATOM 669 C C . THR A 1 92 ? 3.835 -5.282 -9.868 1.00 93.62 92 THR A C 1
ATOM 671 O O . THR A 1 92 ? 3.965 -6.376 -10.420 1.00 93.62 92 THR A O 1
ATOM 674 N N . TYR A 1 93 ? 3.892 -5.129 -8.547 1.00 93.19 93 TYR A N 1
ATOM 675 C CA . TYR A 1 93 ? 4.017 -6.224 -7.587 1.00 93.19 93 TYR A CA 1
ATOM 676 C C . TYR A 1 93 ? 2.960 -6.066 -6.500 1.00 93.19 93 TYR A C 1
ATOM 678 O O . TYR A 1 93 ? 2.804 -4.977 -5.951 1.00 93.19 93 TYR A O 1
ATOM 686 N N . CYS A 1 94 ? 2.239 -7.137 -6.178 1.00 94.38 94 CYS A N 1
ATOM 687 C CA . CYS A 1 94 ? 1.043 -7.051 -5.350 1.00 94.38 94 CYS A CA 1
ATOM 688 C C . CYS A 1 94 ? 1.089 -8.041 -4.185 1.00 94.38 94 CYS A C 1
ATOM 690 O O . CYS A 1 94 ? 1.621 -9.149 -4.297 1.00 94.38 94 CYS A O 1
ATOM 692 N N . GLY A 1 95 ? 0.515 -7.651 -3.051 1.00 93.75 95 GLY A N 1
ATOM 693 C CA . GLY A 1 95 ? 0.428 -8.502 -1.866 1.00 93.75 95 GLY A CA 1
ATOM 694 C C . GLY A 1 95 ? -0.590 -7.984 -0.860 1.00 93.75 95 GLY A C 1
ATOM 695 O O . GLY A 1 95 ? -1.013 -6.826 -0.928 1.00 93.75 95 GLY A O 1
ATOM 696 N N . SER A 1 96 ? -1.057 -8.858 0.031 1.00 94.75 96 SER A N 1
ATOM 697 C CA . SER A 1 96 ? -2.043 -8.504 1.054 1.00 94.75 96 SER A CA 1
ATOM 698 C C . SER A 1 96 ? -1.731 -9.098 2.416 1.00 94.75 96 SER A C 1
ATOM 700 O O . SER A 1 96 ? -1.218 -10.212 2.513 1.00 94.75 96 SER A O 1
ATOM 702 N N . LEU A 1 97 ? -2.137 -8.382 3.459 1.00 94.19 97 LEU A N 1
ATOM 703 C CA . LEU A 1 97 ? -2.250 -8.891 4.818 1.00 94.19 97 LEU A CA 1
ATOM 704 C C . LEU A 1 97 ? -3.708 -8.791 5.248 1.00 94.19 97 LEU A C 1
ATOM 706 O O . LEU A 1 97 ? -4.290 -7.712 5.217 1.00 94.19 97 LEU A O 1
ATOM 710 N N . THR A 1 98 ? -4.295 -9.907 5.660 1.00 95.75 98 THR A N 1
ATOM 711 C CA . THR A 1 98 ? -5.690 -9.947 6.113 1.00 95.75 98 THR A CA 1
ATOM 712 C C . THR A 1 98 ? -5.778 -9.974 7.630 1.00 95.75 98 THR A C 1
ATOM 714 O O . THR A 1 98 ? -4.947 -10.619 8.271 1.00 95.75 98 THR A O 1
ATOM 717 N N . ASN A 1 99 ? -6.830 -9.382 8.194 1.00 95.06 99 ASN A N 1
ATOM 718 C CA . ASN A 1 99 ? -7.106 -9.362 9.637 1.00 95.06 99 ASN A CA 1
ATOM 719 C C . ASN A 1 99 ? -5.952 -8.773 10.471 1.00 95.06 99 ASN A C 1
ATOM 721 O O . ASN A 1 99 ? -5.591 -9.290 11.529 1.00 95.06 99 ASN A O 1
ATOM 725 N N . VAL A 1 100 ? -5.362 -7.685 9.983 1.00 94.00 100 VAL A N 1
ATOM 726 C CA . VAL A 1 100 ? -4.331 -6.931 10.690 1.00 94.00 100 VAL A CA 1
ATOM 727 C C . VAL A 1 100 ? -4.983 -6.091 11.784 1.00 94.00 100 VAL A C 1
ATOM 729 O O . VAL A 1 100 ? -5.786 -5.208 11.488 1.00 94.00 100 VAL A O 1
ATOM 732 N N . SER A 1 101 ? -4.594 -6.320 13.036 1.00 94.06 101 SER A N 1
ATOM 733 C CA . SER A 1 101 ? -4.954 -5.445 14.156 1.00 94.06 101 SER A CA 1
ATOM 734 C C . SER A 1 101 ? -3.900 -4.353 14.324 1.00 94.06 101 SER A C 1
ATOM 736 O O . SER A 1 101 ? -2.727 -4.646 14.551 1.00 94.06 101 SER A O 1
ATOM 738 N N . LEU A 1 102 ? -4.320 -3.093 14.217 1.00 90.75 102 LEU A N 1
ATOM 739 C CA . LEU A 1 102 ? -3.509 -1.916 14.516 1.00 90.75 102 LEU A 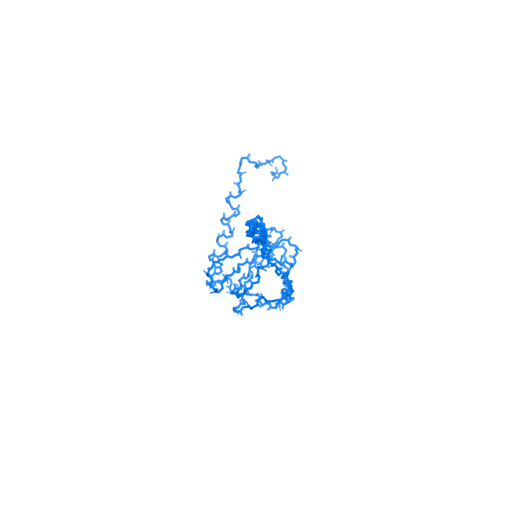CA 1
ATOM 740 C C . LEU A 1 102 ? -4.011 -1.298 15.821 1.00 90.75 102 LEU A C 1
ATOM 742 O O . LEU A 1 102 ? -4.923 -0.473 15.819 1.00 90.75 102 LEU A O 1
ATOM 746 N N . ASP A 1 103 ? -3.422 -1.715 16.936 1.00 90.56 103 ASP A N 1
ATOM 747 C CA . ASP A 1 103 ? -3.775 -1.302 18.302 1.00 90.56 103 ASP A CA 1
ATOM 748 C C . ASP A 1 103 ? -2.626 -0.582 19.034 1.00 90.56 103 ASP A C 1
ATOM 750 O O . ASP A 1 103 ? -2.805 -0.085 20.146 1.00 90.56 103 ASP A O 1
ATOM 754 N N . GLN A 1 104 ? -1.453 -0.491 18.401 1.00 84.94 104 GLN A N 1
ATOM 755 C CA . GLN A 1 104 ? -0.267 0.195 18.914 1.00 84.94 104 GLN A CA 1
ATOM 756 C C . GLN A 1 104 ? 0.110 1.391 18.030 1.00 84.94 104 GLN A C 1
ATOM 758 O O . GLN A 1 104 ? -0.081 1.321 16.813 1.00 84.94 104 GLN A O 1
ATOM 763 N N . PRO A 1 105 ? 0.683 2.480 18.591 1.00 76.62 105 PRO A N 1
ATOM 764 C CA . PRO A 1 105 ? 1.097 3.664 17.828 1.00 76.62 105 PRO A CA 1
ATOM 765 C C . PRO A 1 105 ? 2.128 3.391 16.732 1.00 76.62 105 PRO A C 1
ATOM 767 O O . PRO A 1 105 ? 2.230 4.189 15.805 1.00 76.62 105 PRO A O 1
ATOM 770 N N . THR A 1 106 ? 2.859 2.279 16.834 1.00 79.12 106 THR A N 1
ATOM 771 C CA . THR A 1 106 ? 3.768 1.782 15.802 1.00 79.12 106 THR A CA 1
ATOM 772 C C . THR A 1 106 ? 3.541 0.288 15.620 1.00 79.12 106 THR A C 1
ATOM 774 O O . THR A 1 106 ? 3.528 -0.455 16.601 1.00 79.12 106 THR A O 1
ATOM 777 N N . ALA A 1 107 ? 3.407 -0.153 14.372 1.00 78.56 107 ALA A N 1
ATOM 778 C CA . ALA A 1 107 ? 3.359 -1.562 14.001 1.00 78.56 107 ALA A CA 1
ATOM 779 C C . ALA A 1 107 ? 4.344 -1.816 12.857 1.00 78.56 107 ALA A C 1
ATOM 781 O O . ALA A 1 107 ? 4.402 -1.025 11.917 1.00 78.56 107 ALA A O 1
ATOM 782 N N . ASN A 1 108 ? 5.092 -2.917 12.947 1.00 81.81 108 ASN A N 1
ATOM 783 C CA . ASN A 1 108 ? 5.956 -3.399 11.872 1.00 81.81 108 ASN A CA 1
ATOM 784 C C . ASN A 1 108 ? 5.259 -4.590 11.221 1.00 81.81 108 ASN A C 1
ATOM 786 O O . ASN A 1 108 ? 5.068 -5.617 11.875 1.00 81.81 108 ASN A O 1
ATOM 790 N N . LEU A 1 109 ? 4.876 -4.459 9.955 1.00 81.75 109 LEU A N 1
ATOM 791 C CA . LEU A 1 109 ? 4.270 -5.547 9.197 1.00 81.75 109 LEU A CA 1
ATOM 792 C C . LEU A 1 109 ? 5.187 -5.961 8.060 1.00 81.75 109 LEU A C 1
ATOM 794 O O . LEU A 1 109 ? 5.677 -5.111 7.327 1.00 81.75 109 LEU A O 1
ATOM 798 N N . SER A 1 110 ? 5.373 -7.268 7.899 1.00 82.00 110 SER A N 1
ATOM 799 C CA . SER A 1 110 ? 6.085 -7.833 6.757 1.00 82.00 110 SER A CA 1
ATOM 800 C C . SER A 1 110 ? 5.074 -8.355 5.748 1.00 82.00 110 SER A C 1
ATOM 802 O O . SER A 1 110 ? 4.180 -9.123 6.103 1.00 82.00 110 SER A O 1
ATOM 804 N N . LEU A 1 111 ? 5.217 -7.935 4.495 1.00 84.00 111 LEU A N 1
ATOM 805 C CA . LEU A 1 111 ? 4.376 -8.353 3.386 1.00 84.00 111 LEU A CA 1
ATOM 806 C C . LEU A 1 111 ? 5.263 -8.806 2.228 1.00 84.00 111 LEU A C 1
ATOM 808 O O . LEU A 1 111 ? 6.232 -8.137 1.882 1.00 84.00 111 LEU A O 1
ATOM 812 N N . THR A 1 112 ? 4.902 -9.925 1.605 1.00 86.81 112 THR A N 1
ATOM 813 C CA . THR A 1 112 ? 5.536 -10.390 0.367 1.00 86.81 112 THR A CA 1
ATOM 814 C C . THR A 1 112 ? 4.750 -9.884 -0.835 1.00 86.81 112 THR A C 1
ATOM 816 O O . THR A 1 112 ? 3.528 -10.031 -0.877 1.00 86.81 112 THR A O 1
ATOM 819 N N . LEU A 1 113 ? 5.454 -9.304 -1.807 1.00 89.25 113 LEU A N 1
ATOM 820 C CA . LEU A 1 113 ? 4.875 -8.863 -3.073 1.00 89.25 113 LEU A CA 1
ATOM 821 C C . LEU A 1 113 ? 5.283 -9.810 -4.194 1.00 89.25 113 LEU A C 1
ATOM 823 O O . LEU A 1 113 ? 6.454 -10.172 -4.304 1.00 89.25 113 LEU A O 1
ATOM 827 N N . ASP A 1 114 ? 4.320 -10.157 -5.040 1.00 90.44 114 ASP A N 1
ATOM 828 C CA . ASP A 1 114 ? 4.529 -10.994 -6.217 1.00 90.44 114 ASP A CA 1
ATOM 829 C C . ASP A 1 114 ? 3.806 -10.380 -7.421 1.00 90.44 114 ASP A C 1
ATOM 831 O O . ASP A 1 114 ? 2.718 -9.811 -7.293 1.00 90.44 114 ASP A O 1
ATOM 835 N N . GLN A 1 115 ? 4.409 -10.487 -8.600 1.00 92.50 115 GLN A N 1
ATOM 836 C CA . GLN A 1 115 ? 3.794 -10.043 -9.844 1.00 92.50 115 GLN A CA 1
ATOM 837 C C . GLN A 1 115 ? 2.577 -10.908 -10.208 1.00 92.50 115 GLN A C 1
ATOM 839 O O . GLN A 1 115 ? 1.591 -10.386 -10.730 1.00 92.50 115 GLN A O 1
ATOM 844 N N . THR A 1 116 ? 2.586 -12.209 -9.896 1.00 93.19 116 THR A N 1
ATOM 845 C CA . THR A 1 116 ? 1.451 -13.102 -10.179 1.00 93.19 116 THR A CA 1
ATOM 846 C C . THR A 1 116 ? 0.202 -12.695 -9.408 1.00 93.19 116 THR A C 1
ATOM 848 O O . THR A 1 116 ? -0.909 -12.848 -9.911 1.00 93.19 116 THR A O 1
ATOM 851 N N . ASN A 1 117 ? 0.372 -12.117 -8.215 1.00 94.12 117 ASN A N 1
ATOM 852 C CA . ASN A 1 117 ? -0.738 -11.606 -7.417 1.00 94.12 117 ASN A CA 1
ATOM 853 C C . ASN A 1 117 ? -1.405 -10.386 -8.067 1.00 94.12 117 ASN A C 1
ATOM 855 O O . ASN A 1 117 ? -2.565 -10.116 -7.795 1.00 94.12 117 ASN A O 1
ATOM 859 N N . CYS A 1 118 ? -0.728 -9.644 -8.944 1.00 95.06 118 CYS A N 1
ATOM 860 C CA . CYS A 1 118 ? -1.356 -8.494 -9.598 1.00 95.06 118 CYS A CA 1
ATOM 861 C C . CYS A 1 118 ? -2.408 -8.886 -10.644 1.00 95.06 118 CYS A C 1
ATOM 863 O O . CYS A 1 118 ? -3.205 -8.044 -11.046 1.00 95.06 118 CYS A O 1
ATOM 865 N N . ALA A 1 119 ? -2.424 -10.150 -11.080 1.00 95.19 119 ALA A N 1
ATOM 866 C CA . ALA A 1 119 ? -3.390 -10.661 -12.050 1.00 95.19 119 ALA A CA 1
ATOM 867 C C . ALA A 1 119 ? -4.696 -11.175 -11.412 1.00 95.19 119 ALA A C 1
ATOM 869 O O . ALA A 1 119 ? -5.583 -11.626 -12.136 1.00 95.19 119 ALA A O 1
ATOM 870 N N . ILE A 1 120 ? -4.819 -11.139 -10.081 1.00 93.81 120 ILE A N 1
ATOM 871 C CA . ILE A 1 120 ? -6.017 -11.580 -9.353 1.00 93.81 120 ILE A CA 1
ATOM 872 C C . ILE A 1 120 ? -6.782 -10.384 -8.778 1.00 93.81 120 ILE A C 1
ATOM 874 O O . ILE A 1 120 ? -6.202 -9.350 -8.442 1.00 93.81 120 ILE A O 1
ATOM 878 N N . GLU A 1 121 ? -8.100 -10.524 -8.629 1.00 93.81 121 GLU A N 1
ATOM 879 C CA . GLU A 1 121 ? -8.878 -9.566 -7.839 1.00 93.81 121 GLU A CA 1
ATOM 880 C C . GLU A 1 121 ? -8.419 -9.602 -6.369 1.00 93.81 121 GLU A C 1
ATOM 882 O O . GLU A 1 121 ? -8.109 -10.680 -5.851 1.00 93.81 121 GLU A O 1
ATOM 887 N N . PRO A 1 122 ? -8.375 -8.451 -5.673 1.00 94.94 122 PRO A N 1
ATOM 888 C CA . PRO A 1 122 ? -8.902 -7.142 -6.085 1.00 94.94 122 PRO A CA 1
ATOM 889 C C . PRO A 1 122 ? -7.915 -6.235 -6.857 1.00 94.94 122 PRO A C 1
ATOM 891 O O . PRO A 1 122 ? -8.224 -5.071 -7.124 1.00 94.94 122 PRO A O 1
ATOM 894 N N . TYR A 1 123 ? -6.708 -6.709 -7.182 1.00 96.31 123 TYR A N 1
ATOM 895 C CA . TYR A 1 123 ? -5.627 -5.845 -7.675 1.00 96.31 123 TYR A CA 1
ATOM 896 C C . TYR A 1 123 ? -5.866 -5.287 -9.071 1.00 96.31 123 TYR A C 1
ATOM 898 O O . TYR A 1 123 ? -5.498 -4.143 -9.319 1.00 96.31 123 TYR A O 1
ATOM 906 N N . LEU A 1 124 ? -6.512 -6.044 -9.960 1.00 94.06 124 LEU A N 1
ATOM 907 C CA . LEU A 1 124 ? -6.872 -5.554 -11.294 1.00 94.06 124 LEU A CA 1
ATOM 908 C C . LEU A 1 124 ? -7.719 -4.278 -11.199 1.00 94.06 124 LEU A C 1
ATOM 910 O O . LEU A 1 124 ? -7.393 -3.265 -11.823 1.00 94.06 124 LEU A O 1
ATOM 914 N N . THR A 1 125 ? -8.747 -4.307 -10.348 1.00 95.00 125 THR A N 1
ATOM 915 C CA . THR A 1 125 ? -9.605 -3.151 -10.080 1.00 95.00 125 THR A CA 1
ATOM 916 C C . THR A 1 125 ? -8.815 -2.009 -9.440 1.00 95.00 125 THR A C 1
ATOM 918 O O . THR A 1 125 ? -8.870 -0.885 -9.923 1.00 95.00 125 THR A O 1
ATOM 921 N N . MET A 1 126 ? -8.013 -2.283 -8.406 1.00 95.06 126 MET A N 1
ATOM 922 C CA . MET A 1 126 ? -7.221 -1.248 -7.724 1.00 95.06 126 MET A CA 1
ATOM 923 C C . MET A 1 126 ? -6.205 -0.558 -8.651 1.00 95.06 126 MET A C 1
ATOM 925 O O . MET A 1 126 ? -6.062 0.662 -8.604 1.00 95.06 126 MET A O 1
ATOM 929 N N . ILE A 1 127 ? -5.515 -1.315 -9.511 1.00 93.19 127 ILE A N 1
ATOM 930 C CA . ILE A 1 127 ? -4.573 -0.770 -10.500 1.00 93.19 127 ILE A CA 1
ATOM 931 C C . ILE A 1 127 ? -5.323 0.109 -11.506 1.00 93.19 127 ILE A C 1
ATOM 933 O O . ILE A 1 127 ? -4.855 1.202 -11.827 1.00 93.19 127 ILE A O 1
ATOM 937 N N . SER A 1 128 ? -6.489 -0.342 -11.978 1.00 91.81 128 SER A N 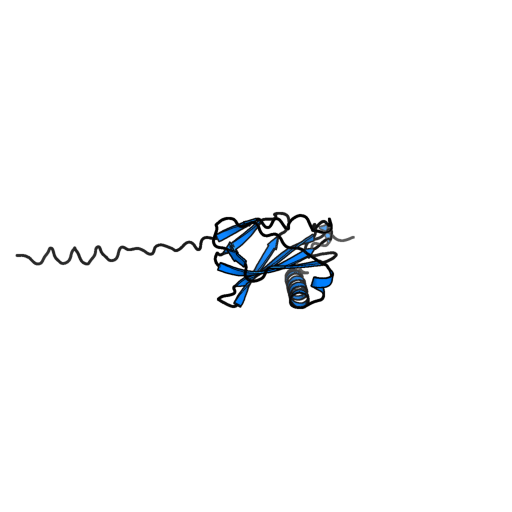1
ATOM 938 C CA . SER A 1 128 ? -7.335 0.429 -12.891 1.00 91.81 128 SER A CA 1
ATOM 939 C C . SER A 1 128 ? -7.838 1.724 -12.248 1.00 91.81 128 SER A C 1
ATOM 941 O O . SER A 1 128 ? -7.666 2.791 -12.834 1.00 91.81 128 SER A O 1
ATOM 943 N N . ASP A 1 129 ? -8.395 1.657 -11.034 1.00 91.00 129 ASP A N 1
ATOM 944 C CA . ASP A 1 129 ? -8.839 2.822 -10.257 1.00 91.00 129 ASP A CA 1
ATOM 945 C C . ASP A 1 129 ? -7.697 3.833 -10.112 1.00 91.00 129 ASP A C 1
ATOM 947 O O . ASP A 1 129 ? -7.868 5.035 -10.344 1.00 91.00 129 ASP A O 1
ATOM 951 N N . LYS A 1 130 ? -6.501 3.336 -9.768 1.00 90.12 130 LYS A N 1
ATOM 952 C CA . LYS A 1 130 ? -5.322 4.177 -9.601 1.00 90.12 130 LYS A CA 1
ATOM 953 C C . LYS A 1 130 ? -4.931 4.846 -10.914 1.00 90.12 130 LYS A C 1
ATOM 955 O O . LYS A 1 130 ? -4.732 6.060 -10.929 1.00 90.12 130 LYS A O 1
ATOM 960 N N . ALA A 1 131 ? -4.883 4.105 -12.018 1.00 86.88 131 ALA A N 1
ATOM 961 C CA . ALA A 1 131 ? -4.582 4.659 -13.335 1.00 86.88 131 ALA A CA 1
ATOM 962 C C . ALA A 1 131 ? -5.595 5.741 -13.753 1.00 86.88 131 ALA A C 1
ATOM 964 O O . ALA A 1 131 ? -5.198 6.820 -14.197 1.00 86.88 131 ALA A O 1
ATOM 965 N N . SER A 1 1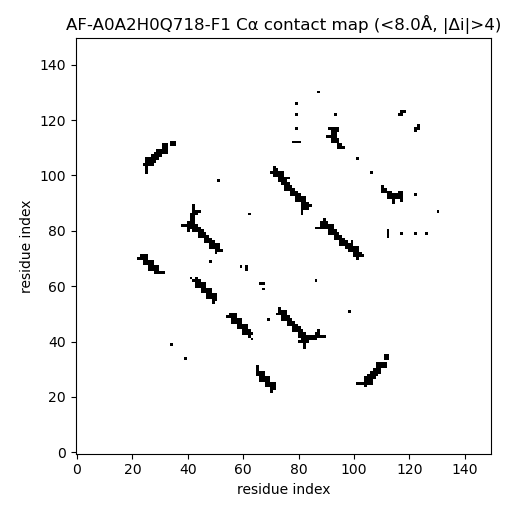32 ? -6.893 5.505 -13.545 1.00 86.06 132 SER A N 1
ATOM 966 C CA . SER A 1 132 ? -7.943 6.490 -13.826 1.00 86.06 132 SER A CA 1
ATOM 967 C C . SER A 1 132 ? -7.829 7.737 -12.945 1.00 86.06 132 SER A C 1
ATOM 969 O O . SER A 1 132 ? -8.033 8.847 -13.436 1.00 86.06 132 SER A O 1
ATOM 971 N N . SER A 1 133 ? -7.438 7.590 -11.673 1.00 84.81 133 SER A N 1
ATOM 972 C CA . SER A 1 133 ? -7.238 8.734 -10.770 1.00 84.81 133 SER A CA 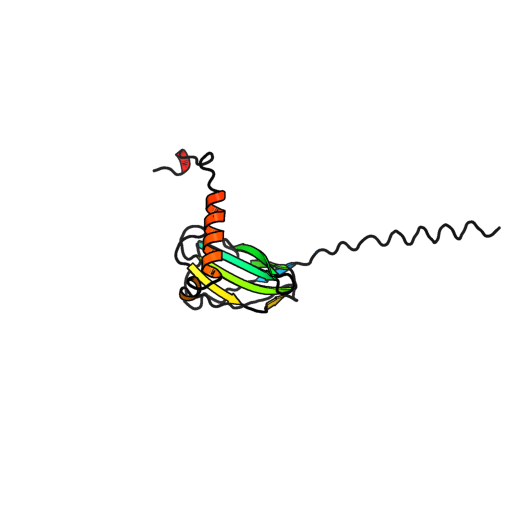1
ATOM 973 C C . SER A 1 133 ? -6.118 9.677 -11.233 1.00 84.81 133 SER A C 1
ATOM 975 O O . SER A 1 133 ? -6.179 10.879 -10.992 1.00 84.81 133 SER A O 1
ATOM 977 N N . LEU A 1 134 ? -5.114 9.151 -11.943 1.00 80.12 134 LEU A N 1
ATOM 978 C CA . LEU A 1 134 ? -4.021 9.942 -12.512 1.00 80.12 134 LEU A CA 1
ATOM 979 C C . LEU A 1 134 ? -4.432 10.644 -13.809 1.00 80.12 134 LEU A C 1
ATOM 981 O O . LEU A 1 134 ? -4.028 11.780 -14.039 1.00 80.12 134 LEU A O 1
ATOM 985 N N . GLN A 1 135 ? -5.262 9.998 -14.632 1.00 68.88 135 GLN A N 1
ATOM 986 C CA . GLN A 1 135 ? -5.786 10.584 -15.870 1.00 68.88 135 GLN A CA 1
ATOM 987 C C . GLN A 1 135 ? -6.756 11.740 -15.605 1.00 68.88 135 GLN A C 1
ATOM 989 O O . GLN A 1 135 ? -6.748 12.723 -16.336 1.00 68.88 135 GLN A O 1
ATOM 994 N N . ALA A 1 136 ? -7.556 11.665 -14.540 1.00 59.16 136 ALA A N 1
ATOM 995 C CA . ALA A 1 136 ? -8.445 12.760 -14.148 1.00 59.16 136 ALA A CA 1
ATOM 996 C C . ALA A 1 136 ? -7.686 14.023 -13.688 1.00 59.16 136 ALA A C 1
ATOM 998 O O . ALA A 1 136 ? -8.239 15.118 -13.736 1.00 59.16 136 ALA A O 1
ATOM 999 N N . ASN A 1 137 ? -6.421 13.876 -13.279 1.00 54.78 137 ASN A N 1
ATOM 1000 C CA . ASN A 1 137 ? -5.528 14.981 -12.916 1.00 54.78 137 ASN A CA 1
ATOM 1001 C C . ASN A 1 137 ? -4.674 15.479 -14.095 1.00 54.78 137 ASN A C 1
ATOM 1003 O O . ASN A 1 137 ? -3.870 16.397 -13.931 1.00 54.78 137 ASN A O 1
ATOM 1007 N N . TRP A 1 138 ? -4.829 14.882 -15.278 1.00 52.81 138 TRP A N 1
ATOM 1008 C CA . TRP A 1 138 ? -4.206 15.351 -16.510 1.00 52.81 138 TRP A CA 1
ATOM 1009 C C . TRP A 1 138 ? -5.022 16.526 -17.062 1.00 52.81 138 TRP A C 1
ATOM 1011 O O . TRP A 1 138 ? -5.890 16.366 -17.919 1.00 52.81 138 TRP A O 1
ATOM 1021 N N . ASP A 1 139 ? -4.768 17.726 -16.540 1.00 56.12 139 ASP A N 1
ATOM 1022 C CA . ASP A 1 139 ? -5.296 18.950 -17.136 1.00 56.12 139 ASP A CA 1
ATOM 1023 C C . ASP A 1 139 ? -4.463 19.309 -18.372 1.00 56.12 139 ASP A C 1
ATOM 1025 O O . ASP A 1 139 ? -3.408 19.942 -18.287 1.00 56.12 139 ASP A O 1
ATOM 1029 N N . SER A 1 140 ? -4.949 18.910 -19.546 1.00 54.91 140 SER A N 1
ATOM 1030 C CA . SER A 1 140 ? -4.346 19.279 -20.829 1.00 54.91 140 SER A CA 1
ATOM 1031 C C . SER A 1 140 ? -4.265 20.797 -21.060 1.00 54.91 140 SER A C 1
ATOM 1033 O O . SER A 1 140 ? -3.570 21.216 -21.979 1.00 54.91 140 SER A O 1
ATOM 1035 N N . ALA A 1 141 ? -4.960 21.626 -20.270 1.00 56.03 141 ALA A N 1
ATOM 1036 C CA . ALA A 1 141 ? -4.885 23.085 -20.346 1.00 56.03 141 ALA A CA 1
ATOM 1037 C C . ALA A 1 141 ? -3.735 23.696 -19.517 1.00 56.03 141 ALA A C 1
ATOM 1039 O O . ALA A 1 141 ? -3.400 24.859 -19.731 1.00 56.03 141 ALA A O 1
ATOM 1040 N N . VAL A 1 142 ? -3.116 22.937 -18.602 1.00 53.78 142 VAL A N 1
ATOM 1041 C CA . VAL A 1 142 ? -1.957 23.369 -17.783 1.00 53.78 142 VAL A CA 1
ATOM 1042 C C . VAL A 1 142 ? -0.648 22.738 -18.281 1.00 53.78 142 VAL A C 1
ATOM 1044 O O . VAL A 1 142 ? 0.430 23.028 -17.765 1.00 53.78 142 VAL A O 1
ATOM 1047 N N . TRP A 1 143 ? -0.715 21.895 -19.314 1.00 53.56 143 TRP A N 1
ATOM 1048 C CA . TRP A 1 143 ? 0.462 21.319 -19.955 1.00 53.56 143 TRP A CA 1
ATOM 1049 C C . TRP A 1 143 ? 1.267 22.404 -20.683 1.00 53.56 143 TRP A C 1
ATOM 1051 O O . TRP A 1 143 ? 0.960 22.785 -21.813 1.00 53.56 143 TRP A O 1
ATOM 1061 N N . ASP A 1 144 ? 2.306 22.898 -20.013 1.00 51.09 144 ASP A N 1
ATOM 1062 C CA . ASP A 1 144 ? 3.313 23.766 -20.603 1.00 51.09 144 ASP A CA 1
ATOM 1063 C C . ASP A 1 144 ? 4.219 22.945 -21.531 1.00 51.09 144 ASP A C 1
ATOM 1065 O O . ASP A 1 144 ? 5.161 22.267 -21.104 1.00 51.09 144 ASP A O 1
ATOM 1069 N N . THR A 1 145 ? 3.906 22.999 -22.823 1.00 51.19 145 THR A N 1
ATOM 1070 C CA . THR A 1 145 ? 4.707 22.383 -23.882 1.00 51.19 145 THR A CA 1
ATOM 1071 C C . THR A 1 145 ? 6.127 22.936 -23.960 1.00 51.19 145 THR A C 1
ATOM 1073 O O . THR A 1 145 ? 6.979 22.248 -24.514 1.00 51.19 145 THR A O 1
ATOM 1076 N N . ASP A 1 146 ? 6.409 24.119 -23.402 1.00 53.62 146 ASP A N 1
ATOM 1077 C CA . ASP A 1 146 ? 7.732 24.744 -23.499 1.00 53.62 146 ASP A CA 1
ATOM 1078 C C . ASP A 1 146 ? 8.737 24.129 -22.513 1.00 53.62 146 ASP A C 1
ATOM 1080 O O . ASP A 1 146 ? 9.942 24.161 -22.761 1.00 53.62 146 ASP A O 1
ATOM 1084 N N . THR A 1 147 ? 8.263 23.525 -21.415 1.00 52.28 147 THR A N 1
ATOM 1085 C CA . THR A 1 147 ? 9.142 22.905 -20.409 1.00 52.28 147 THR A CA 1
ATOM 1086 C C . THR A 1 147 ? 9.383 21.407 -20.670 1.00 52.28 147 THR A C 1
ATOM 1088 O O . THR A 1 147 ? 10.433 20.883 -20.296 1.00 52.28 147 THR A O 1
ATOM 1091 N N . TRP A 1 148 ? 8.443 20.703 -21.319 1.00 45.97 148 TRP A N 1
ATOM 1092 C CA . TRP A 1 148 ? 8.474 19.231 -21.448 1.00 45.97 148 TRP A CA 1
ATOM 1093 C C . TRP A 1 148 ? 8.120 18.680 -22.846 1.00 45.97 148 TRP A C 1
ATOM 1095 O O . TRP A 1 148 ? 7.917 17.472 -22.991 1.00 45.97 148 TRP A O 1
ATOM 1105 N N . GLY A 1 149 ? 8.025 19.526 -23.878 1.00 47.12 149 GLY A N 1
ATOM 1106 C CA . GLY A 1 149 ? 7.915 19.094 -25.279 1.00 47.12 149 GLY A CA 1
ATOM 1107 C C . GLY A 1 149 ? 9.276 18.729 -25.906 1.00 47.12 149 GLY A C 1
ATOM 1108 O O . GLY A 1 149 ? 10.305 19.152 -25.380 1.00 47.12 149 GLY A O 1
ATOM 1109 N N . PRO A 1 150 ? 9.305 17.923 -26.990 1.00 46.09 150 PRO A N 1
ATOM 1110 C CA . PRO A 1 150 ? 10.535 17.559 -27.706 1.00 46.09 150 PRO A CA 1
ATOM 1111 C C . PRO A 1 150 ? 11.237 18.745 -28.380 1.00 46.09 150 PRO A C 1
ATOM 1113 O O . PRO A 1 150 ? 10.535 19.686 -28.816 1.00 46.09 150 PRO A O 1
#

Radius of gyration: 23.51 Å; Cα contacts (8 Å, |Δi|>4): 253; chains: 1; bounding box: 49×46×81 Å